Protein AF-A0A381YDC6-F1 (afdb_monomer_lite)

Sequence (67 aa):
VDPERMFYDSTISAHHHYYNTDTGQLTDIPLEDLSIEEIPRLPDNTEIEDLQVIIKVKNKASTPTSV

pLDDT: mean 79.6, std 12.12, range [47.88, 96.19]

Organism: NCBI:txid408172

Structure (mmCIF, N/CA/C/O backbone):
data_AF-A0A381YDC6-F1
#
_entry.id   AF-A0A381YDC6-F1
#
loop_
_atom_site.group_PDB
_atom_site.id
_atom_site.type_symbol
_atom_site.label_atom_id
_atom_site.label_alt_id
_atom_site.label_comp_id
_atom_site.label_asym_id
_atom_site.label_entity_id
_atom_site.label_seq_id
_atom_site.pdbx_PDB_ins_code
_atom_site.Cartn_x
_atom_site.Cartn_y
_atom_site.Cartn_z
_atom_site.occupancy
_atom_site.B_iso_or_equiv
_atom_site.auth_seq_id
_atom_site.auth_comp_id
_atom_site.auth_asym_id
_atom_site.auth_atom_id
_atom_site.pdbx_PDB_model_num
ATOM 1 N N . VAL A 1 1 ? -3.145 5.317 -3.774 1.00 51.03 1 VAL A N 1
ATOM 2 C CA . VAL A 1 1 ? -3.200 5.787 -2.369 1.00 51.03 1 VAL A CA 1
ATOM 3 C C . VAL A 1 1 ? -4.336 6.794 -2.276 1.00 51.03 1 VAL A C 1
ATOM 5 O O . VAL A 1 1 ? -4.565 7.469 -3.271 1.00 51.03 1 VAL A O 1
ATOM 8 N N . ASP A 1 2 ? -5.116 6.805 -1.197 1.00 47.88 2 ASP A N 1
ATOM 9 C CA . ASP A 1 2 ? -6.220 7.762 -1.037 1.00 47.88 2 ASP A CA 1
ATOM 10 C C . ASP A 1 2 ? -5.651 9.199 -1.069 1.00 47.88 2 ASP A C 1
ATOM 12 O O . ASP A 1 2 ? -4.801 9.502 -0.228 1.00 47.88 2 ASP A O 1
ATOM 16 N N . PRO A 1 3 ? -6.014 10.056 -2.045 1.00 50.19 3 PRO A N 1
ATOM 17 C CA . PRO A 1 3 ? -5.391 11.370 -2.191 1.00 50.19 3 PRO A CA 1
ATOM 18 C C . PRO A 1 3 ? -5.661 12.307 -1.004 1.00 50.19 3 PRO A C 1
ATOM 20 O O . PRO A 1 3 ? -4.946 13.292 -0.843 1.00 50.19 3 PRO A O 1
ATOM 23 N N . GLU A 1 4 ? -6.663 12.013 -0.168 1.00 55.75 4 GLU A N 1
ATOM 24 C CA . GLU A 1 4 ? -7.029 12.845 0.985 1.00 55.75 4 GLU A CA 1
ATOM 25 C C . GLU A 1 4 ? -6.212 12.551 2.256 1.00 55.75 4 GLU A C 1
ATOM 27 O O . GLU A 1 4 ? -6.353 13.261 3.253 1.00 55.75 4 GLU A O 1
ATOM 32 N N . ARG A 1 5 ? -5.336 11.533 2.258 1.00 61.88 5 ARG A N 1
ATOM 33 C CA . ARG A 1 5 ? -4.498 11.204 3.424 1.00 61.88 5 ARG A CA 1
ATOM 34 C C . ARG A 1 5 ? -3.024 11.091 3.057 1.00 61.88 5 ARG A C 1
ATOM 36 O O . ARG A 1 5 ? -2.597 10.166 2.373 1.00 61.88 5 ARG A O 1
ATOM 43 N N . MET A 1 6 ? -2.245 12.038 3.577 1.00 62.03 6 MET A N 1
ATOM 44 C CA . MET A 1 6 ? -0.786 12.022 3.524 1.00 62.03 6 MET A CA 1
ATOM 45 C C . MET A 1 6 ? -0.255 11.146 4.659 1.00 62.03 6 MET A C 1
ATOM 47 O O . MET A 1 6 ? -0.472 11.447 5.833 1.00 62.03 6 MET A O 1
ATOM 51 N N . PHE A 1 7 ? 0.433 10.064 4.304 1.00 67.62 7 PHE A N 1
ATOM 52 C CA . PHE A 1 7 ? 1.156 9.224 5.252 1.00 67.62 7 PHE A CA 1
ATOM 53 C C . PHE A 1 7 ? 2.640 9.574 5.184 1.00 67.62 7 PHE A C 1
ATOM 55 O O . PHE A 1 7 ? 3.209 9.649 4.096 1.00 67.62 7 PHE A O 1
ATOM 62 N N . TYR A 1 8 ? 3.244 9.814 6.346 1.00 66.31 8 TYR A N 1
ATOM 63 C CA . TYR A 1 8 ? 4.679 10.040 6.477 1.00 66.31 8 TYR A CA 1
ATOM 64 C C . TYR A 1 8 ? 5.311 8.780 7.045 1.00 66.31 8 TYR A C 1
ATOM 66 O O . TYR A 1 8 ? 5.030 8.398 8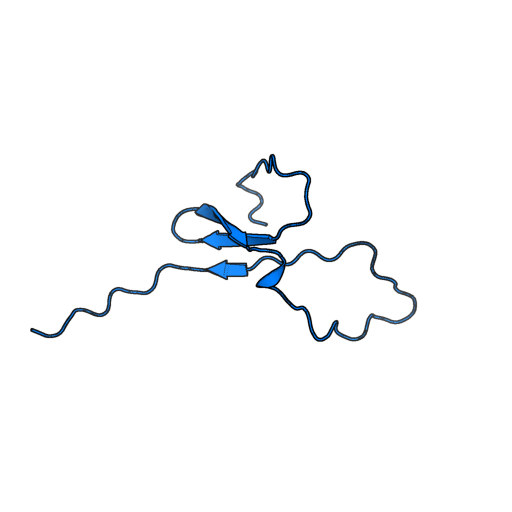.179 1.00 66.31 8 TYR A O 1
ATOM 74 N N . ASP A 1 9 ? 6.141 8.147 6.230 1.00 67.38 9 ASP A N 1
ATOM 75 C CA . ASP A 1 9 ? 6.865 6.935 6.567 1.00 67.38 9 ASP A CA 1
ATOM 76 C C . ASP A 1 9 ? 8.291 7.301 6.997 1.00 67.38 9 ASP A C 1
ATOM 78 O O . ASP A 1 9 ? 9.053 7.894 6.230 1.00 67.38 9 ASP A O 1
ATOM 82 N N . SER A 1 10 ? 8.632 7.030 8.257 1.00 69.44 10 SER A N 1
ATOM 83 C CA . SER A 1 10 ? 9.962 7.309 8.813 1.00 69.44 10 SER A CA 1
ATOM 84 C C . SER A 1 10 ? 10.975 6.195 8.547 1.00 69.44 10 SER A C 1
ATOM 86 O O . SER A 1 10 ? 12.148 6.336 8.902 1.00 69.44 10 SER A O 1
ATOM 88 N N . THR A 1 11 ? 10.536 5.075 7.980 1.00 69.00 11 THR A N 1
ATOM 89 C CA . THR A 1 11 ? 11.356 3.884 7.811 1.00 69.00 11 THR A CA 1
ATOM 90 C C . THR A 1 11 ? 12.086 3.949 6.472 1.00 69.00 11 THR A C 1
ATOM 92 O O . THR A 1 11 ? 11.492 3.984 5.401 1.00 69.00 11 THR A O 1
ATOM 95 N N . ILE A 1 12 ? 13.418 3.975 6.537 1.00 66.88 12 ILE A N 1
ATOM 96 C CA . ILE A 1 12 ? 14.296 4.107 5.360 1.00 66.88 12 ILE A CA 1
ATOM 97 C C . ILE A 1 12 ? 14.651 2.765 4.702 1.00 66.88 12 ILE A C 1
ATOM 99 O O . ILE A 1 12 ? 15.248 2.744 3.628 1.00 66.88 12 ILE A O 1
ATOM 103 N N . SER A 1 13 ? 14.338 1.642 5.353 1.00 69.75 13 SER A N 1
ATOM 104 C CA . SER A 1 13 ? 14.483 0.306 4.768 1.00 69.75 13 SER A CA 1
ATOM 105 C C . SER A 1 13 ? 13.298 -0.009 3.861 1.00 69.75 13 SER A C 1
ATOM 107 O O . SER A 1 13 ? 12.188 0.439 4.128 1.00 69.75 13 SER A O 1
ATOM 109 N N . ALA A 1 14 ? 13.504 -0.817 2.818 1.00 68.69 14 ALA A N 1
ATOM 110 C CA . ALA A 1 14 ? 12.397 -1.308 2.000 1.00 68.69 14 ALA A CA 1
ATOM 111 C C . ALA A 1 14 ? 11.392 -2.067 2.881 1.00 68.69 14 ALA A C 1
ATOM 113 O O . ALA A 1 14 ? 11.779 -2.942 3.649 1.00 68.69 14 ALA A O 1
ATOM 114 N N . HIS A 1 15 ? 10.118 -1.705 2.806 1.00 75.50 15 HIS A N 1
ATOM 115 C CA . HIS A 1 15 ? 9.032 -2.375 3.514 1.00 75.50 15 HIS A CA 1
ATOM 116 C C . HIS A 1 15 ? 7.708 -2.059 2.811 1.00 75.50 15 HIS A C 1
ATOM 118 O O . HIS A 1 15 ? 7.633 -1.155 1.974 1.00 75.50 15 HIS A O 1
ATOM 124 N N . HIS A 1 16 ? 6.671 -2.834 3.120 1.00 81.44 16 HIS A N 1
ATOM 125 C CA . HIS A 1 16 ? 5.334 -2.656 2.556 1.00 81.44 16 HIS A CA 1
ATOM 126 C C . HIS A 1 16 ? 4.318 -2.397 3.667 1.00 81.44 16 HIS A C 1
ATOM 128 O O . HIS A 1 16 ? 4.605 -2.637 4.834 1.00 81.44 16 HIS A O 1
ATOM 134 N N . HIS A 1 17 ? 3.122 -1.928 3.302 1.00 85.75 17 HIS A N 1
ATOM 135 C CA . HIS A 1 17 ? 2.076 -1.575 4.262 1.00 85.75 17 HIS A CA 1
ATOM 136 C C . HIS A 1 17 ? 0.743 -2.247 3.934 1.00 85.75 17 HIS A C 1
ATOM 138 O O . HIS A 1 17 ? 0.281 -2.230 2.786 1.00 85.75 17 HIS A O 1
ATOM 144 N N . TYR A 1 18 ? 0.065 -2.743 4.966 1.00 88.31 18 TYR A N 1
ATOM 145 C CA . TYR A 1 18 ? -1.384 -2.901 4.951 1.00 88.31 18 TYR A CA 1
ATOM 146 C C . TYR A 1 18 ? -2.043 -1.544 5.175 1.00 88.31 18 TYR A C 1
ATOM 148 O O . TYR A 1 18 ? -1.693 -0.841 6.116 1.00 88.31 18 TYR A O 1
ATOM 156 N N . TYR A 1 19 ? -3.048 -1.207 4.370 1.00 89.62 19 TYR A N 1
ATOM 157 C CA . TYR A 1 19 ? -3.934 -0.072 4.621 1.00 89.62 19 TYR A CA 1
ATOM 158 C C . TYR A 1 19 ? -5.315 -0.567 5.044 1.00 89.62 19 TYR A C 1
ATOM 160 O O . TYR A 1 19 ? -6.036 -1.162 4.236 1.00 89.62 19 TYR A O 1
ATOM 168 N N . ASN A 1 20 ? -5.699 -0.317 6.297 1.00 91.06 20 ASN A N 1
ATOM 169 C CA . ASN A 1 20 ? -7.039 -0.635 6.779 1.00 91.06 20 ASN A CA 1
ATOM 170 C C . ASN A 1 20 ? -8.014 0.474 6.372 1.00 91.06 20 ASN A C 1
ATOM 172 O O . ASN A 1 20 ? -7.941 1.593 6.877 1.00 91.06 20 ASN A O 1
ATOM 176 N N . THR A 1 21 ? -8.947 0.169 5.473 1.00 90.94 21 THR A N 1
ATOM 177 C CA . THR A 1 21 ? -9.896 1.158 4.947 1.00 90.94 21 THR A CA 1
ATOM 178 C C . THR A 1 21 ? -10.928 1.615 5.974 1.00 90.94 21 THR A C 1
ATOM 180 O O . THR A 1 21 ? -11.480 2.699 5.822 1.00 90.94 21 THR A O 1
ATOM 183 N N . ASP A 1 22 ? -11.180 0.822 7.018 1.00 91.50 22 ASP A N 1
ATOM 184 C CA . ASP A 1 22 ? -12.163 1.156 8.052 1.00 91.50 22 ASP A CA 1
ATOM 185 C C . ASP A 1 22 ? -11.571 2.098 9.107 1.00 91.50 22 ASP A C 1
ATOM 187 O O . ASP A 1 22 ? -12.264 2.976 9.616 1.00 91.50 22 ASP A O 1
ATOM 191 N N . THR A 1 23 ? -10.286 1.931 9.443 1.00 89.56 23 THR A N 1
ATOM 192 C CA . THR A 1 23 ? -9.613 2.738 10.480 1.00 89.56 23 THR A CA 1
ATOM 193 C C . THR A 1 23 ? -8.708 3.828 9.912 1.00 89.56 23 THR A C 1
ATOM 195 O O . THR A 1 23 ? -8.385 4.787 10.609 1.00 89.56 23 THR A O 1
ATOM 198 N N . GLY A 1 24 ? -8.296 3.711 8.649 1.00 87.88 24 GLY A N 1
ATOM 199 C CA . GLY A 1 24 ? -7.323 4.599 8.020 1.00 87.88 24 GLY A CA 1
ATOM 200 C C . GLY A 1 24 ? -5.876 4.371 8.451 1.00 87.88 24 GLY A C 1
ATOM 201 O O . GLY A 1 24 ? -5.040 5.225 8.169 1.00 87.88 24 GLY A O 1
ATOM 202 N N . GLN A 1 25 ? -5.584 3.277 9.154 1.00 86.50 25 GLN A N 1
ATOM 203 C CA . GLN A 1 25 ? -4.251 2.990 9.684 1.00 86.50 25 GLN A CA 1
ATOM 204 C C . GLN A 1 25 ? -3.393 2.215 8.681 1.00 86.50 25 GLN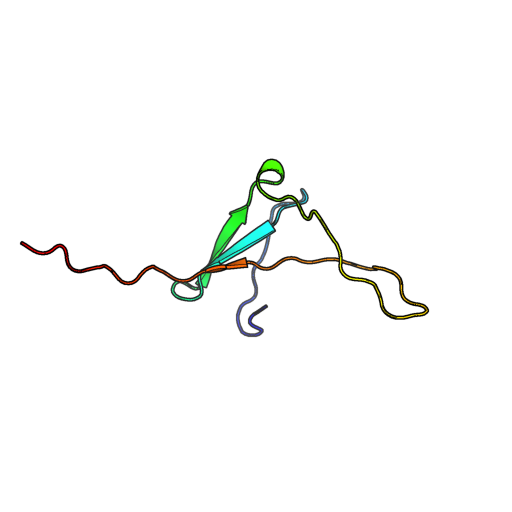 A C 1
ATOM 206 O O . GLN A 1 25 ? -3.909 1.397 7.914 1.00 86.50 25 GLN A O 1
ATOM 211 N N . LEU A 1 26 ? -2.082 2.467 8.737 1.00 86.62 26 LEU A N 1
ATOM 212 C CA . LEU A 1 26 ? -1.065 1.640 8.097 1.00 86.62 26 LEU A CA 1
ATOM 213 C C . LEU A 1 26 ? -0.491 0.635 9.095 1.00 86.62 26 LEU A C 1
ATOM 215 O O . LEU A 1 26 ? -0.449 0.888 10.301 1.00 86.62 26 LEU A O 1
ATOM 219 N N . THR A 1 27 ? -0.078 -0.520 8.599 1.00 87.31 27 THR A N 1
ATOM 220 C CA . THR A 1 27 ? 0.633 -1.529 9.383 1.00 87.31 27 THR A CA 1
ATOM 221 C C . THR A 1 27 ? 1.711 -2.148 8.518 1.00 87.31 27 THR A C 1
ATOM 223 O O . THR A 1 27 ? 1.404 -2.641 7.432 1.00 87.31 27 THR A O 1
ATOM 226 N N . ASP A 1 28 ? 2.942 -2.131 9.016 1.00 85.62 28 ASP A N 1
ATOM 227 C CA . ASP A 1 28 ? 4.102 -2.648 8.301 1.00 85.62 28 ASP A CA 1
ATOM 228 C C . ASP A 1 28 ? 3.955 -4.144 8.002 1.00 85.62 28 ASP A C 1
ATOM 230 O O . ASP A 1 28 ? 3.441 -4.929 8.805 1.00 85.62 28 ASP A O 1
ATOM 234 N N . ILE A 1 29 ? 4.447 -4.530 6.832 1.00 84.44 29 ILE A N 1
ATOM 235 C CA . ILE A 1 29 ? 4.588 -5.906 6.376 1.00 84.44 29 ILE A CA 1
ATOM 236 C C . ILE A 1 29 ? 6.080 -6.242 6.430 1.00 84.44 29 ILE A C 1
ATOM 238 O O . ILE A 1 29 ? 6.870 -5.570 5.752 1.00 84.44 29 ILE A O 1
ATOM 242 N N . PRO A 1 30 ? 6.485 -7.269 7.198 1.00 81.31 30 PRO A N 1
ATOM 243 C CA . PRO A 1 30 ? 7.851 -7.773 7.161 1.00 81.31 30 PRO A CA 1
ATOM 244 C C . PRO A 1 30 ? 8.244 -8.184 5.736 1.00 81.31 30 PRO A C 1
ATOM 246 O O . PRO A 1 30 ? 7.479 -8.851 5.045 1.00 81.31 30 PRO A O 1
ATOM 249 N N . LEU A 1 31 ? 9.449 -7.813 5.294 1.00 73.69 31 LEU A N 1
ATOM 250 C CA . LEU A 1 31 ? 9.962 -8.155 3.955 1.00 73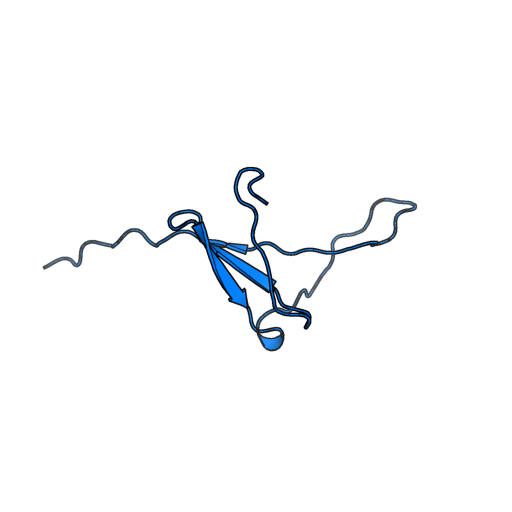.69 31 LEU A CA 1
ATOM 251 C C . LEU A 1 31 ? 9.920 -9.663 3.664 1.00 73.69 31 LEU A C 1
ATOM 253 O O . LEU A 1 31 ? 9.667 -10.068 2.538 1.00 73.69 31 LEU A O 1
ATOM 257 N N . GLU A 1 32 ? 10.171 -10.487 4.680 1.00 79.19 32 GLU A N 1
ATOM 258 C CA . GLU A 1 32 ? 10.164 -11.951 4.583 1.00 79.19 32 GLU A CA 1
ATOM 259 C C . GLU A 1 32 ? 8.769 -12.555 4.368 1.00 79.19 32 GLU A C 1
ATOM 261 O O . GLU A 1 32 ? 8.657 -13.664 3.848 1.00 79.19 32 GLU A O 1
ATOM 266 N N . ASP A 1 33 ? 7.714 -11.804 4.694 1.00 78.94 33 ASP A N 1
ATOM 267 C CA . ASP A 1 33 ? 6.322 -12.239 4.563 1.00 78.94 33 ASP A CA 1
ATOM 268 C C . ASP A 1 33 ? 5.726 -11.912 3.185 1.00 78.94 33 ASP A C 1
ATOM 270 O O . ASP A 1 33 ? 4.585 -12.288 2.898 1.00 78.94 33 ASP A O 1
ATOM 274 N N . LEU A 1 34 ? 6.472 -11.216 2.316 1.00 79.00 34 LEU A N 1
ATOM 275 C CA . LEU A 1 34 ? 6.018 -10.859 0.976 1.00 79.00 34 LEU A CA 1
ATOM 276 C C . LEU A 1 34 ? 6.967 -11.392 -0.100 1.00 79.00 34 LEU A C 1
ATOM 278 O O . LEU A 1 34 ? 8.070 -10.892 -0.29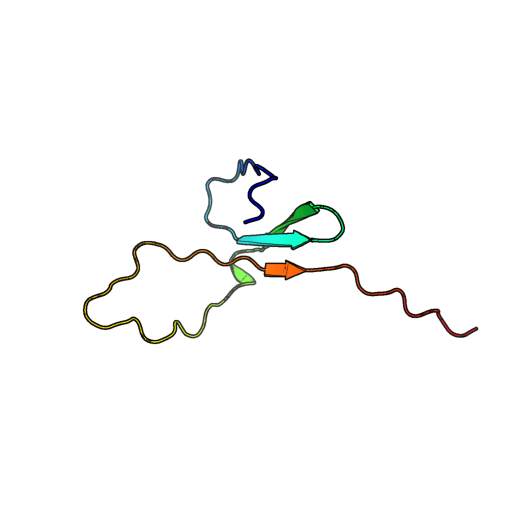7 1.00 79.00 34 LEU A O 1
ATOM 282 N N . SER A 1 35 ? 6.475 -12.359 -0.871 1.00 79.88 35 SER A N 1
ATOM 283 C CA . SER A 1 35 ? 7.103 -12.805 -2.113 1.00 79.88 35 SER A CA 1
ATOM 284 C C . SER A 1 35 ? 6.201 -12.452 -3.293 1.00 79.88 35 SER A C 1
ATOM 286 O O . SER A 1 35 ? 5.023 -12.815 -3.311 1.00 79.88 35 SER A O 1
ATOM 288 N N . ILE A 1 36 ? 6.744 -11.737 -4.280 1.00 77.56 36 ILE A N 1
ATOM 289 C CA . ILE A 1 36 ? 6.094 -11.525 -5.579 1.00 77.56 36 ILE A CA 1
ATOM 290 C C . ILE A 1 36 ? 6.668 -12.578 -6.524 1.00 77.56 36 ILE A C 1
ATOM 292 O O . ILE A 1 36 ? 7.770 -12.418 -7.042 1.00 77.56 36 ILE A O 1
ATOM 296 N N . GLU A 1 37 ? 5.941 -13.679 -6.710 1.00 82.69 37 GLU A N 1
ATOM 297 C CA . GLU A 1 37 ? 6.429 -14.816 -7.504 1.00 82.69 37 GLU A CA 1
ATOM 298 C C . GLU A 1 37 ? 6.442 -14.531 -9.010 1.00 82.69 37 GLU A C 1
ATOM 300 O O . GLU A 1 37 ? 7.303 -15.034 -9.729 1.00 82.69 37 GLU A O 1
ATOM 305 N N . GLU A 1 38 ? 5.511 -13.706 -9.494 1.00 84.50 38 GLU A N 1
ATOM 306 C CA . GLU A 1 38 ? 5.388 -13.394 -10.914 1.00 84.50 38 GLU A CA 1
ATOM 307 C C . GLU A 1 38 ? 4.993 -11.931 -11.121 1.00 84.50 38 GLU A C 1
ATOM 309 O O . GLU A 1 38 ? 4.034 -11.428 -10.529 1.00 84.50 38 GLU A O 1
ATOM 314 N N . ILE A 1 39 ? 5.735 -11.250 -11.995 1.00 84.69 39 ILE A N 1
ATOM 315 C CA . ILE A 1 39 ? 5.363 -9.935 -12.513 1.00 84.69 39 ILE A CA 1
ATOM 316 C C . ILE A 1 39 ? 4.701 -10.163 -13.878 1.00 84.69 39 ILE A C 1
ATOM 318 O O . ILE A 1 39 ? 5.291 -10.847 -14.721 1.00 84.69 39 ILE A O 1
ATOM 322 N N . PRO A 1 40 ? 3.501 -9.606 -14.132 1.00 86.69 40 PRO A N 1
ATOM 323 C CA . PRO A 1 40 ? 2.842 -9.731 -15.426 1.00 86.69 40 PRO A CA 1
ATOM 324 C C . PRO A 1 40 ? 3.732 -9.245 -16.571 1.00 86.69 40 PRO A C 1
ATOM 326 O O . PRO A 1 40 ? 4.564 -8.352 -16.396 1.00 86.69 40 PRO A O 1
ATOM 329 N N . ARG A 1 41 ? 3.514 -9.786 -17.776 1.00 91.50 41 ARG A N 1
ATOM 330 C CA . ARG A 1 41 ? 4.243 -9.337 -18.966 1.00 91.50 41 ARG A CA 1
ATOM 331 C C . ARG A 1 41 ? 4.076 -7.826 -19.149 1.00 91.50 41 ARG A C 1
ATOM 333 O O . ARG A 1 41 ? 2.957 -7.325 -19.259 1.00 91.50 41 ARG A O 1
ATOM 340 N N . LEU A 1 42 ? 5.206 -7.134 -19.236 1.00 92.94 42 LEU A N 1
ATOM 341 C CA . LEU A 1 42 ? 5.243 -5.703 -19.504 1.00 92.94 42 LEU A CA 1
ATOM 342 C C . LEU A 1 42 ? 4.784 -5.408 -20.944 1.00 92.94 42 LEU A C 1
ATOM 344 O O . LEU A 1 42 ? 5.036 -6.220 -21.844 1.00 92.94 42 LEU A O 1
ATOM 348 N N . PRO A 1 43 ? 4.131 -4.259 -21.187 1.00 95.56 43 PRO A N 1
ATOM 349 C CA . PRO A 1 43 ? 3.871 -3.774 -22.538 1.00 95.56 43 PRO A CA 1
ATOM 350 C C . PRO A 1 43 ? 5.150 -3.674 -23.385 1.00 95.56 43 PRO A C 1
ATOM 352 O O . PRO A 1 43 ? 6.252 -3.486 -22.863 1.00 95.56 43 PRO A O 1
ATOM 355 N N . ASP A 1 44 ? 5.014 -3.765 -24.709 1.00 96.12 44 ASP A N 1
ATOM 356 C CA . ASP A 1 44 ? 6.166 -3.677 -25.609 1.00 96.12 44 ASP A CA 1
ATOM 357 C C . ASP A 1 44 ? 6.884 -2.320 -25.471 1.00 96.12 44 ASP A C 1
ATOM 359 O O . ASP A 1 44 ? 6.246 -1.269 -25.394 1.00 96.12 44 ASP A O 1
ATOM 363 N N . ASN A 1 45 ? 8.221 -2.347 -25.496 1.00 96.19 45 ASN A N 1
ATOM 364 C CA . ASN A 1 45 ? 9.098 -1.179 -25.321 1.00 96.19 45 ASN A CA 1
ATOM 365 C C . ASN A 1 45 ? 8.939 -0.459 -23.967 1.00 96.19 45 ASN A C 1
ATOM 367 O O . ASN A 1 45 ? 9.103 0.759 -23.899 1.00 96.19 45 ASN A O 1
ATOM 371 N N . THR A 1 46 ? 8.627 -1.197 -22.898 1.00 95.69 46 THR A N 1
ATOM 372 C CA . THR A 1 46 ? 8.591 -0.662 -21.527 1.00 95.69 46 THR A CA 1
ATOM 373 C C . THR A 1 46 ? 9.536 -1.419 -20.594 1.00 95.69 46 THR A C 1
ATOM 375 O O . THR A 1 46 ? 9.816 -2.601 -20.803 1.00 95.69 46 THR A O 1
ATOM 378 N N . GLU A 1 47 ? 10.022 -0.728 -19.563 1.00 93.88 47 GLU A N 1
ATOM 379 C CA . GLU A 1 47 ? 10.785 -1.285 -18.443 1.00 93.88 47 GLU A CA 1
ATOM 380 C C . GLU A 1 47 ? 10.144 -0.863 -17.114 1.00 93.88 47 GLU A C 1
ATOM 382 O O . GLU A 1 47 ? 9.347 0.076 -17.070 1.00 93.88 47 GLU A O 1
ATOM 387 N N . ILE A 1 48 ? 10.453 -1.582 -16.033 1.00 89.75 48 ILE A N 1
ATOM 388 C CA . ILE A 1 48 ? 9.955 -1.237 -14.697 1.00 89.75 48 ILE A CA 1
ATOM 389 C C . ILE A 1 48 ? 10.832 -0.120 -14.133 1.00 89.75 48 ILE A C 1
ATOM 391 O O . ILE A 1 48 ? 12.010 -0.344 -13.869 1.00 89.75 48 ILE A O 1
ATOM 395 N N . GLU A 1 49 ? 10.242 1.053 -13.917 1.00 89.62 49 GLU A N 1
ATOM 396 C CA . GLU A 1 49 ? 10.882 2.162 -13.196 1.00 89.62 49 GLU A CA 1
ATOM 397 C C . GLU A 1 49 ? 10.671 2.044 -11.674 1.00 89.62 49 GLU A C 1
ATOM 399 O O . GLU A 1 49 ? 11.606 2.248 -10.905 1.00 89.62 49 GLU A O 1
ATOM 404 N N . ASP A 1 50 ? 9.465 1.660 -11.239 1.00 80.88 50 ASP A N 1
ATOM 405 C CA . ASP A 1 50 ? 9.105 1.438 -9.832 1.00 80.88 50 ASP A CA 1
ATOM 406 C C . ASP A 1 50 ? 7.964 0.405 -9.718 1.00 80.88 50 ASP A C 1
ATOM 408 O O . ASP A 1 50 ? 7.132 0.278 -10.623 1.00 80.88 50 ASP A O 1
ATOM 412 N N . LEU A 1 51 ? 7.910 -0.337 -8.606 1.00 77.75 51 LEU A N 1
ATOM 413 C CA . LEU A 1 51 ? 6.851 -1.304 -8.297 1.00 77.75 51 LEU A CA 1
ATOM 414 C C . LEU A 1 51 ? 6.395 -1.144 -6.843 1.00 77.75 51 LEU A C 1
ATOM 416 O O . LEU A 1 51 ? 7.032 -1.634 -5.912 1.00 77.75 51 LEU A O 1
ATOM 420 N N . GLN A 1 52 ? 5.230 -0.522 -6.655 1.00 76.44 52 GLN A N 1
ATOM 421 C CA . GLN A 1 52 ? 4.609 -0.362 -5.343 1.00 76.44 52 GLN A CA 1
ATOM 422 C C . GLN A 1 52 ? 3.428 -1.325 -5.165 1.00 76.44 52 GLN A C 1
ATOM 424 O O . GLN A 1 52 ? 2.474 -1.322 -5.944 1.00 76.44 52 GLN A O 1
ATOM 429 N N . VAL A 1 53 ? 3.453 -2.106 -4.083 1.00 76.38 53 VAL A N 1
ATOM 430 C CA . VAL A 1 53 ? 2.331 -2.956 -3.662 1.00 76.38 53 VAL A CA 1
ATOM 431 C C . VAL A 1 53 ? 1.560 -2.261 -2.541 1.00 76.38 53 VAL A C 1
ATOM 433 O O . VAL A 1 53 ? 2.147 -1.828 -1.552 1.00 76.38 53 VAL A O 1
ATOM 436 N N . ILE A 1 54 ? 0.234 -2.175 -2.679 1.00 77.50 54 ILE A N 1
ATOM 437 C CA . ILE A 1 54 ? -0.671 -1.690 -1.627 1.00 77.50 54 ILE A CA 1
ATOM 438 C C . ILE A 1 54 ? -1.674 -2.791 -1.319 1.00 77.50 54 ILE A C 1
ATOM 440 O O . ILE A 1 54 ? -2.503 -3.128 -2.168 1.00 77.50 54 ILE A O 1
ATOM 444 N N . ILE A 1 55 ? -1.659 -3.301 -0.089 1.00 86.25 55 ILE A N 1
ATOM 445 C CA . ILE A 1 55 ? -2.643 -4.287 0.353 1.00 86.25 55 ILE A CA 1
ATOM 446 C C . ILE A 1 55 ? -3.729 -3.578 1.159 1.00 86.25 55 ILE A C 1
ATOM 448 O O . ILE A 1 55 ? -3.504 -3.127 2.281 1.00 86.25 55 ILE A O 1
ATOM 452 N N . LYS A 1 56 ? -4.928 -3.464 0.581 1.00 89.81 56 LYS A N 1
ATOM 453 C CA . LYS A 1 56 ? -6.090 -2.898 1.277 1.00 89.81 56 LYS A CA 1
ATOM 454 C C . LYS A 1 56 ? -6.817 -3.985 2.054 1.00 89.81 56 LYS A C 1
ATOM 456 O O . LYS A 1 56 ? -7.237 -4.986 1.477 1.00 89.81 56 LYS A O 1
ATOM 461 N N . VAL A 1 57 ? -7.012 -3.752 3.344 1.00 92.38 57 VAL A N 1
ATOM 462 C CA . VAL A 1 57 ? -7.761 -4.639 4.236 1.00 92.38 57 VAL A CA 1
ATOM 463 C C . VAL A 1 57 ? -8.942 -3.895 4.845 1.00 92.38 57 VAL A C 1
ATOM 465 O O . VAL A 1 57 ? -8.960 -2.668 4.907 1.00 92.38 57 VAL A O 1
ATOM 468 N N . LYS A 1 58 ? -9.932 -4.652 5.306 1.00 93.06 58 LYS A N 1
ATOM 469 C CA . LYS A 1 58 ? -11.054 -4.150 6.101 1.00 93.06 58 LYS A CA 1
ATOM 470 C C . LYS A 1 58 ? -11.293 -5.086 7.273 1.00 93.06 58 LYS A C 1
ATOM 472 O O . LYS A 1 58 ? -10.940 -6.269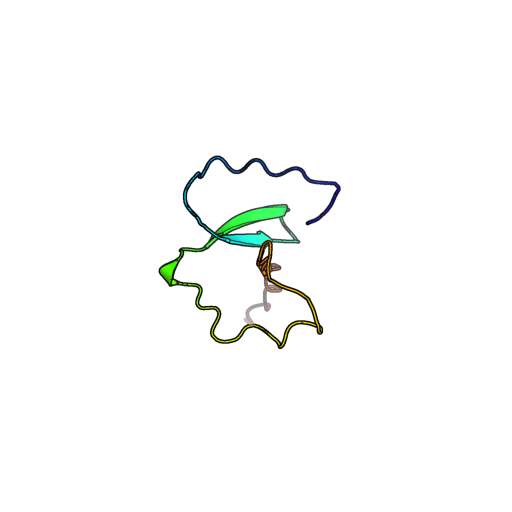 7.203 1.00 93.06 58 LYS A O 1
ATOM 477 N N . ASN A 1 59 ? -11.906 -4.583 8.331 1.00 93.56 59 ASN A N 1
ATOM 478 C CA . ASN A 1 59 ? -12.252 -5.388 9.487 1.00 93.56 59 ASN A CA 1
ATOM 479 C C . ASN A 1 59 ? -13.259 -6.467 9.072 1.00 93.56 59 ASN A C 1
ATOM 481 O O . ASN A 1 59 ? -14.197 -6.231 8.304 1.00 93.56 59 ASN A O 1
ATOM 485 N N . LYS A 1 60 ? -13.062 -7.689 9.575 1.00 92.31 60 LYS A N 1
ATOM 486 C CA . LYS A 1 60 ? -14.061 -8.746 9.402 1.00 92.31 60 LYS A CA 1
ATOM 487 C C . LYS A 1 60 ? -15.343 -8.312 10.109 1.00 92.31 60 LYS A C 1
ATOM 489 O O . LYS A 1 60 ? -15.288 -7.824 11.236 1.00 92.31 60 LYS A O 1
ATOM 494 N N . ALA A 1 61 ? -16.490 -8.537 9.472 1.00 84.62 61 ALA A N 1
ATOM 495 C CA . ALA A 1 61 ? -17.761 -8.444 10.174 1.00 84.62 61 ALA A CA 1
ATOM 496 C C . ALA A 1 61 ? -17.725 -9.441 11.341 1.00 84.62 61 ALA A C 1
ATOM 498 O O . ALA A 1 61 ? -17.414 -10.620 11.136 1.00 84.62 61 ALA A O 1
ATOM 499 N N . SER A 1 62 ? -17.991 -8.972 12.560 1.00 77.81 62 SER A N 1
ATOM 500 C CA . SER A 1 62 ? -18.149 -9.858 13.706 1.00 77.81 62 SER A CA 1
ATOM 501 C C . SER A 1 62 ? -19.280 -10.828 13.380 1.00 77.81 62 SER A C 1
ATOM 503 O O . SER A 1 62 ? -20.429 -10.431 13.200 1.00 77.81 62 SER A O 1
ATOM 505 N N . THR A 1 63 ? -18.952 -12.112 13.243 1.00 68.06 63 THR A N 1
ATOM 506 C CA . THR A 1 63 ? -19.998 -13.133 13.185 1.00 68.06 63 THR A CA 1
ATOM 507 C C . THR A 1 63 ? -20.610 -13.159 14.583 1.00 68.06 63 THR A C 1
ATOM 509 O O . THR A 1 63 ? -19.849 -13.335 15.538 1.00 68.06 63 THR A O 1
ATOM 512 N N . PRO A 1 64 ? -21.923 -12.926 14.758 1.00 67.81 64 PRO A N 1
ATOM 513 C CA . PRO A 1 64 ? -22.526 -13.051 16.071 1.00 67.81 64 PRO A CA 1
ATOM 514 C C . PRO A 1 64 ? -22.329 -14.497 16.523 1.00 67.81 64 PRO A C 1
ATOM 516 O O . PRO A 1 64 ? -22.832 -15.422 15.883 1.00 67.81 64 PRO A O 1
ATOM 519 N N . THR A 1 65 ? -21.544 -14.695 17.582 1.00 69.25 65 THR A N 1
ATOM 520 C CA . THR A 1 65 ? -21.419 -15.991 18.247 1.00 69.25 65 THR A CA 1
ATOM 521 C C . THR A 1 65 ? -22.828 -16.454 18.593 1.00 69.25 65 THR A C 1
ATOM 523 O O . THR A 1 65 ? -23.520 -15.794 19.366 1.00 69.25 65 THR A O 1
ATOM 526 N N . SER A 1 66 ? -23.279 -17.539 17.962 1.00 57.72 66 SER A N 1
ATOM 527 C CA . SER A 1 66 ? -24.555 -18.161 18.311 1.00 57.72 66 SER A CA 1
ATOM 528 C C . SER A 1 66 ? -24.432 -18.686 19.740 1.00 57.72 66 SER A C 1
ATOM 530 O O . SER A 1 66 ? -23.547 -19.497 20.016 1.00 57.72 66 SER A O 1
ATOM 532 N N . VAL A 1 67 ? -25.252 -18.131 20.633 1.00 66.62 67 VAL A N 1
ATOM 533 C CA . VAL A 1 67 ? -25.454 -18.605 22.010 1.00 66.62 67 VAL A CA 1
ATOM 534 C C . VAL A 1 67 ? -26.351 -19.832 22.038 1.00 66.62 67 VAL A C 1
A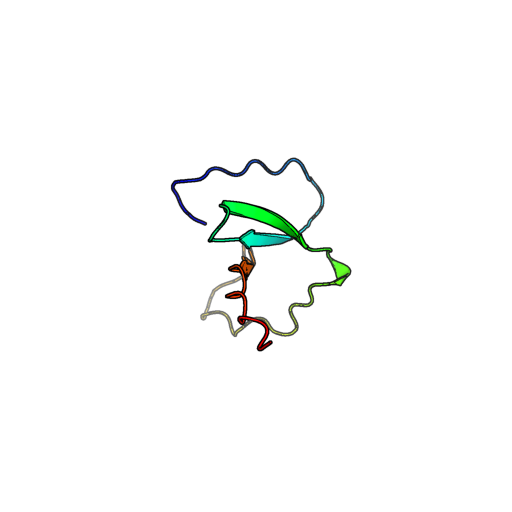TOM 536 O O . VAL A 1 67 ? -27.230 -19.933 21.151 1.00 66.62 67 VAL A O 1
#

Secondary structure (DSSP, 8-state):
--TT--------S--EEEEETTT--EEEE-GGG-----PPPPPTT---S----EEEE-PPP------

Foldseek 3Di:
DPPVDDDDDPDPDDWAWEQEPVPRDTDTDPPVNDDDPDDPDDPPPDDDPDDHDYHYDYDDDPDPDDD

Radius of gyration: 16.56 Å; chains: 1; bounding box: 40×32×48 Å